Protein AF-A0A3Q9KRX3-F1 (afdb_monomer_lite)

Secondary structure (DSSP, 8-state):
-HHHHHHHHHHHHHHHTTSSS-GGGTT--THHHHHHHHHHHHHHHHHHHHHHHHHHHHHHHHHHHHH-

Structure (mmCIF, N/CA/C/O backbone):
data_AF-A0A3Q9KRX3-F1
#
_entry.id   AF-A0A3Q9KRX3-F1
#
loop_
_atom_site.group_PDB
_atom_site.id
_atom_site.type_symbol
_atom_site.label_atom_id
_atom_site.label_alt_id
_atom_site.label_comp_id
_atom_site.label_asym_id
_atom_site.label_entity_id
_atom_site.label_seq_id
_atom_site.pdbx_PDB_ins_code
_atom_site.Cartn_x
_atom_site.Cartn_y
_atom_site.Cartn_z
_atom_site.occupancy
_atom_site.B_iso_or_equiv
_atom_site.auth_seq_id
_atom_site.auth_comp_id
_atom_site.auth_asym_id
_atom_site.auth_atom_id
_atom_site.pdbx_PDB_model_num
ATOM 1 N N . MET A 1 1 ? 13.924 2.930 -8.010 1.00 75.25 1 MET A N 1
ATOM 2 C CA . MET A 1 1 ? 13.979 2.403 -6.624 1.00 75.25 1 MET A CA 1
ATOM 3 C C . MET A 1 1 ? 13.325 3.328 -5.604 1.00 75.25 1 MET A C 1
ATOM 5 O O . MET A 1 1 ? 12.552 2.829 -4.805 1.00 75.25 1 MET A O 1
ATOM 9 N N . ALA A 1 2 ? 13.562 4.648 -5.638 1.00 83.31 2 ALA A N 1
ATOM 10 C CA . ALA A 1 2 ? 12.915 5.584 -4.704 1.00 83.31 2 ALA A CA 1
ATOM 11 C C . ALA A 1 2 ? 11.374 5.532 -4.749 1.00 83.31 2 A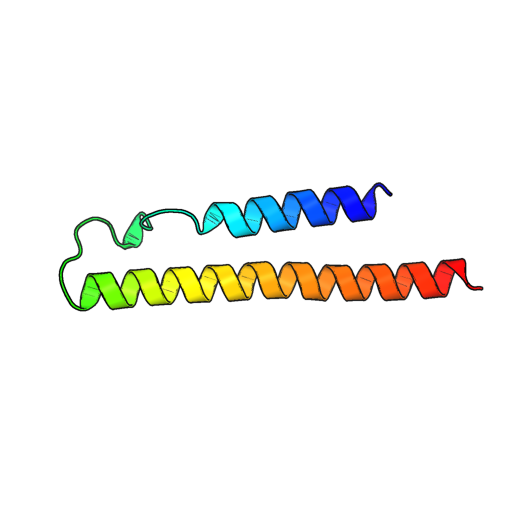LA A C 1
ATOM 13 O O . ALA A 1 2 ? 10.735 5.488 -3.706 1.00 83.31 2 ALA A O 1
ATOM 14 N N . VAL A 1 3 ? 10.792 5.451 -5.951 1.00 84.81 3 VAL A N 1
ATOM 15 C CA . VAL A 1 3 ? 9.338 5.319 -6.155 1.00 84.81 3 VAL A CA 1
ATOM 16 C C . VAL A 1 3 ? 8.759 4.064 -5.490 1.00 84.81 3 VAL A C 1
ATOM 18 O O . VAL A 1 3 ? 7.797 4.177 -4.742 1.00 84.81 3 VAL A O 1
ATOM 21 N N . GLN A 1 4 ? 9.413 2.905 -5.635 1.00 84.62 4 GLN A N 1
ATOM 22 C CA . GLN A 1 4 ? 8.975 1.658 -4.993 1.00 84.62 4 GLN A CA 1
ATOM 23 C C . GLN A 1 4 ? 8.976 1.776 -3.464 1.00 84.62 4 GLN A C 1
ATOM 25 O O . GLN A 1 4 ? 8.040 1.334 -2.811 1.00 84.62 4 GLN A O 1
ATOM 30 N N . ILE A 1 5 ? 10.007 2.402 -2.883 1.00 90.12 5 ILE A N 1
ATOM 31 C CA . ILE A 1 5 ? 10.089 2.604 -1.427 1.00 90.12 5 ILE A CA 1
ATOM 32 C C . ILE A 1 5 ? 8.953 3.509 -0.939 1.00 90.12 5 ILE A C 1
ATOM 34 O O . ILE A 1 5 ? 8.374 3.229 0.104 1.00 90.12 5 ILE A O 1
ATOM 38 N N . LEU A 1 6 ? 8.612 4.550 -1.703 1.00 89.44 6 LEU A N 1
ATOM 39 C CA . LEU A 1 6 ? 7.525 5.479 -1.389 1.00 89.44 6 LEU A CA 1
ATOM 40 C C . LEU A 1 6 ? 6.159 4.771 -1.392 1.00 89.44 6 LEU A C 1
ATOM 42 O O . LEU A 1 6 ? 5.355 4.961 -0.484 1.00 89.44 6 LEU A O 1
ATOM 46 N N . PHE A 1 7 ? 5.920 3.906 -2.378 1.00 87.81 7 PHE A N 1
ATOM 47 C CA . PHE A 1 7 ? 4.700 3.103 -2.445 1.00 87.81 7 PHE A CA 1
ATOM 48 C C . PHE A 1 7 ? 4.613 2.051 -1.340 1.00 87.81 7 PHE A C 1
ATOM 50 O O . PHE A 1 7 ? 3.548 1.871 -0.754 1.00 87.81 7 PHE A O 1
ATOM 57 N N . LEU A 1 8 ? 5.728 1.396 -1.009 1.00 87.50 8 LEU A N 1
ATOM 58 C CA . LEU A 1 8 ? 5.781 0.432 0.087 1.00 87.50 8 LEU A CA 1
ATOM 59 C C . LEU A 1 8 ? 5.491 1.093 1.437 1.00 87.50 8 LEU A C 1
ATOM 61 O O . LEU A 1 8 ? 4.667 0.584 2.195 1.00 87.50 8 LEU A O 1
ATOM 65 N N . THR A 1 9 ? 6.120 2.231 1.744 1.00 90.50 9 THR A N 1
ATOM 66 C CA . THR A 1 9 ? 5.857 2.940 3.005 1.00 90.50 9 THR A CA 1
ATOM 67 C C . THR A 1 9 ? 4.428 3.461 3.070 1.00 90.50 9 THR A C 1
ATOM 69 O O . THR A 1 9 ? 3.796 3.341 4.118 1.00 90.50 9 THR A O 1
ATOM 72 N N . TRP A 1 10 ? 3.889 3.976 1.964 1.00 88.00 10 TRP A N 1
ATOM 73 C CA . TRP A 1 10 ? 2.505 4.442 1.914 1.00 88.00 10 TRP A CA 1
ATOM 74 C C . TRP A 1 10 ? 1.493 3.299 2.075 1.00 88.00 10 TRP A C 1
ATOM 76 O O . TRP A 1 10 ? 0.552 3.428 2.855 1.00 88.00 10 TRP A O 1
ATOM 86 N N . GLY A 1 11 ? 1.714 2.159 1.414 1.00 86.69 11 GLY A N 1
ATOM 87 C CA . GLY A 1 11 ? 0.859 0.977 1.538 1.00 86.69 11 GLY A CA 1
ATOM 88 C C . GLY A 1 11 ? 0.874 0.381 2.946 1.00 86.69 11 GLY A C 1
ATOM 89 O O . GLY A 1 11 ? -0.184 0.078 3.490 1.00 86.69 11 GLY A O 1
ATOM 90 N N . ILE A 1 12 ? 2.052 0.279 3.574 1.00 86.44 12 ILE A N 1
ATOM 91 C CA . ILE A 1 12 ? 2.182 -0.191 4.962 1.00 86.44 12 ILE A CA 1
ATOM 92 C C . ILE A 1 12 ? 1.504 0.785 5.929 1.00 86.44 12 ILE A C 1
ATOM 94 O O . ILE A 1 12 ? 0.785 0.342 6.819 1.00 86.44 12 ILE A O 1
ATOM 98 N N . ALA A 1 13 ? 1.687 2.097 5.750 1.00 85.00 13 ALA A N 1
ATOM 99 C CA . ALA A 1 13 ? 1.022 3.104 6.575 1.00 85.00 13 ALA A CA 1
ATOM 100 C C . ALA A 1 13 ? -0.508 3.054 6.424 1.00 85.00 13 ALA A C 1
ATOM 102 O O . ALA A 1 13 ? -1.220 3.135 7.421 1.00 85.00 13 ALA A O 1
ATOM 103 N N . GLY A 1 14 ? -1.011 2.859 5.200 1.00 81.81 14 GLY A N 1
ATOM 104 C CA . GLY A 1 14 ? -2.441 2.690 4.929 1.00 81.81 14 GLY A CA 1
ATOM 105 C C . GLY A 1 14 ? -3.018 1.404 5.530 1.00 81.81 14 GLY A C 1
ATOM 106 O O . GLY A 1 14 ? -4.089 1.428 6.129 1.00 81.81 14 GLY A O 1
ATOM 107 N N . ALA A 1 15 ? -2.290 0.290 5.454 1.00 79.06 15 ALA A N 1
ATOM 108 C CA . ALA A 1 15 ? -2.700 -0.955 6.103 1.00 79.06 15 ALA A CA 1
ATOM 109 C C . ALA A 1 15 ? -2.675 -0.835 7.639 1.00 79.06 15 ALA A C 1
ATOM 111 O O . ALA A 1 15 ? -3.585 -1.304 8.316 1.00 79.06 15 ALA A O 1
ATOM 112 N N . ALA A 1 16 ? -1.663 -0.160 8.193 1.00 80.25 16 ALA A N 1
ATOM 113 C CA . ALA A 1 16 ? -1.538 0.070 9.630 1.00 80.25 16 ALA A CA 1
ATOM 114 C C . ALA A 1 16 ? -2.609 1.027 10.177 1.00 80.25 16 ALA A C 1
ATOM 116 O O . ALA A 1 16 ? -3.000 0.899 11.334 1.00 80.25 16 ALA A O 1
ATOM 117 N N . SER A 1 17 ? -3.134 1.954 9.366 1.00 71.31 17 SER A N 1
ATOM 118 C CA . SER A 1 17 ? -4.245 2.816 9.801 1.00 71.31 17 SER A CA 1
ATOM 119 C C . SER A 1 17 ? -5.559 2.068 10.054 1.00 71.31 17 SER A C 1
ATOM 121 O O . SER A 1 17 ? -6.430 2.609 10.725 1.00 71.31 17 SER A O 1
ATOM 123 N N . GLY A 1 18 ? -5.687 0.831 9.566 1.00 67.81 18 GLY A N 1
ATOM 124 C CA . GLY A 1 18 ? -6.832 -0.040 9.834 1.00 67.81 18 GLY A CA 1
ATOM 125 C C . GLY A 1 18 ? -6.637 -1.033 10.978 1.00 67.81 18 GLY A C 1
ATOM 126 O O . GLY A 1 18 ? -7.579 -1.726 11.348 1.00 67.81 18 GLY A O 1
ATOM 127 N N . SER A 1 19 ? -5.426 -1.158 11.533 1.00 61.12 19 SER A N 1
ATOM 128 C CA . SER A 1 19 ? -5.141 -2.192 12.531 1.00 61.12 19 SER A CA 1
ATOM 129 C C . SER A 1 19 ? -5.558 -1.745 13.934 1.00 61.12 19 SER A C 1
ATOM 131 O O . SER A 1 19 ? -4.850 -0.971 14.578 1.00 61.12 19 SER A O 1
ATOM 133 N N . GLY A 1 20 ? -6.685 -2.266 14.420 1.00 65.19 20 GLY A N 1
ATOM 134 C CA . GLY A 1 20 ? -7.186 -2.057 15.782 1.00 65.19 20 GLY A CA 1
ATOM 135 C C . GLY A 1 20 ? -8.679 -1.735 15.815 1.00 65.19 20 GLY A C 1
ATOM 136 O O . GLY A 1 20 ? -9.287 -1.481 14.782 1.00 65.19 20 GLY A O 1
ATOM 137 N N . THR A 1 21 ? -9.281 -1.739 17.009 1.00 65.69 21 THR A N 1
ATOM 138 C CA . THR A 1 21 ? -10.661 -1.263 17.173 1.00 65.69 21 THR A CA 1
ATOM 139 C C . THR A 1 21 ? -10.707 0.229 16.838 1.00 65.69 21 THR A C 1
ATOM 141 O O . THR A 1 21 ? -10.016 1.002 17.512 1.00 65.69 21 THR A O 1
ATOM 144 N N . PRO A 1 22 ? -11.501 0.652 15.839 1.00 69.56 22 PRO A N 1
ATOM 145 C CA . PRO A 1 22 ? -11.582 2.053 15.456 1.00 69.56 22 PRO A CA 1
ATOM 146 C C . PRO A 1 22 ? -12.045 2.898 16.639 1.00 69.56 22 PRO A C 1
ATOM 148 O O . PRO A 1 22 ? -12.938 2.495 17.386 1.00 69.56 22 PRO A O 1
ATOM 151 N N . GLU A 1 23 ? -11.481 4.095 16.794 1.00 72.50 23 GLU A N 1
ATOM 152 C CA . GLU A 1 23 ? -11.873 5.040 17.852 1.00 72.50 23 GLU A CA 1
ATOM 153 C C . GLU A 1 23 ? -13.382 5.339 17.806 1.00 72.50 23 GLU A C 1
ATOM 155 O O . GLU A 1 23 ? -14.023 5.473 18.844 1.00 72.50 23 GLU A O 1
ATOM 160 N N . GLY A 1 24 ? -13.970 5.348 16.601 1.00 70.00 24 GLY A N 1
ATOM 161 C CA . GLY A 1 24 ? -15.409 5.514 16.380 1.00 70.00 24 GLY A CA 1
ATOM 162 C C . GLY A 1 24 ? -16.276 4.313 16.777 1.00 70.00 24 GLY A C 1
ATOM 163 O O . GLY A 1 24 ? -17.482 4.4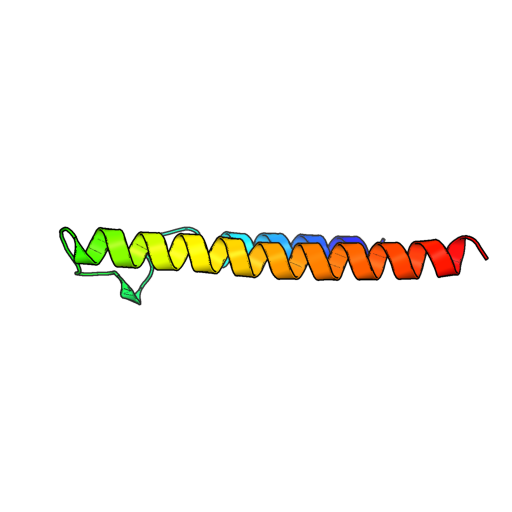79 16.934 1.00 70.00 24 GLY A O 1
ATOM 164 N N . CYS A 1 25 ? -15.686 3.130 16.973 1.00 76.94 25 CYS A N 1
ATOM 165 C CA . CYS A 1 25 ? -16.389 1.932 17.437 1.00 76.94 25 CYS A CA 1
ATOM 166 C C . CYS A 1 25 ? -16.210 1.684 18.948 1.00 76.94 25 CYS A C 1
ATOM 168 O O . CYS A 1 25 ? -16.811 0.754 19.494 1.00 76.94 25 CYS A O 1
ATOM 170 N N . GLN A 1 26 ? -15.389 2.481 19.649 1.00 77.31 26 GLN A N 1
ATOM 171 C CA . GLN A 1 26 ? -15.197 2.324 21.093 1.00 77.31 26 GLN A CA 1
ATOM 172 C C . GLN A 1 26 ? -16.495 2.618 21.855 1.00 77.31 26 GLN A C 1
ATOM 174 O O . GLN A 1 26 ? -17.041 3.716 21.794 1.00 77.31 26 GLN A O 1
ATOM 179 N N . GLY A 1 27 ? -16.969 1.628 22.615 1.00 80.44 27 GLY A N 1
ATOM 180 C CA . GLY A 1 27 ? -18.191 1.729 23.420 1.00 80.44 27 GLY A CA 1
ATOM 181 C C . GLY A 1 27 ? -19.449 1.164 22.753 1.00 80.44 27 GLY A C 1
ATOM 182 O O . GLY A 1 27 ? -20.471 1.049 23.429 1.00 80.44 27 GLY A O 1
ATOM 183 N N . LEU A 1 28 ? -19.381 0.756 21.481 1.00 83.69 28 LEU A N 1
ATOM 184 C CA . LEU A 1 28 ? -20.436 -0.034 20.837 1.00 83.69 28 LEU A CA 1
ATOM 185 C C . LEU A 1 28 ? -20.371 -1.497 21.305 1.00 83.69 28 LEU A C 1
ATOM 187 O O . LEU A 1 28 ? -19.311 -2.003 21.675 1.00 83.69 28 LEU A O 1
ATOM 191 N N . THR A 1 29 ? -21.512 -2.187 21.305 1.00 85.81 29 THR A N 1
ATOM 192 C CA . THR A 1 29 ? -21.620 -3.612 21.668 1.00 85.81 29 THR A CA 1
ATOM 193 C C . THR A 1 29 ? -22.652 -4.314 20.791 1.00 85.81 29 THR A C 1
ATOM 195 O O . THR A 1 29 ? -23.604 -3.690 20.334 1.00 85.81 29 THR A O 1
ATOM 198 N N . GLY A 1 30 ? -22.482 -5.624 20.586 1.00 86.75 30 GLY A N 1
ATOM 199 C CA . GLY A 1 30 ? -23.399 -6.429 19.773 1.00 86.75 30 GLY A CA 1
ATOM 200 C C . GLY A 1 30 ? -23.297 -6.116 18.277 1.00 86.75 30 GLY A C 1
ATOM 201 O O . GLY A 1 30 ? -22.210 -5.834 17.783 1.00 86.75 30 GLY A O 1
ATOM 202 N N . ASP A 1 31 ? -24.434 -6.151 17.580 1.00 88.38 31 ASP A N 1
ATOM 203 C CA . ASP A 1 31 ? -24.542 -5.980 16.119 1.00 88.38 31 ASP A CA 1
ATOM 204 C C . ASP A 1 31 ? -23.912 -4.669 15.613 1.00 88.38 31 ASP A C 1
ATOM 206 O O . ASP A 1 31 ? -23.267 -4.643 14.567 1.00 88.38 31 ASP A O 1
ATOM 210 N N . ASP A 1 32 ? -24.038 -3.583 16.384 1.00 83.62 32 ASP A N 1
ATOM 211 C CA . ASP A 1 32 ? -23.465 -2.280 16.028 1.00 83.62 32 ASP A CA 1
ATOM 212 C C . ASP A 1 32 ? -21.928 -2.289 16.059 1.00 83.62 32 ASP A C 1
ATOM 214 O O . ASP A 1 32 ? -21.280 -1.600 15.269 1.00 83.62 32 ASP A O 1
ATOM 218 N N . LEU A 1 33 ? -21.325 -3.079 16.957 1.00 85.38 33 LEU A N 1
ATOM 219 C CA . LEU A 1 33 ? -19.871 -3.244 17.015 1.00 85.38 33 LEU A CA 1
ATOM 220 C C . LEU A 1 33 ? -19.368 -4.059 15.819 1.00 85.38 33 LEU A C 1
ATOM 222 O O . LEU A 1 33 ? -18.345 -3.704 15.232 1.00 85.38 33 LEU A O 1
ATOM 226 N N . ASP A 1 34 ? -20.090 -5.116 15.446 1.00 85.31 34 ASP A N 1
ATOM 227 C CA . ASP A 1 34 ? -19.743 -5.954 14.297 1.00 85.31 34 ASP A CA 1
ATOM 228 C C . ASP A 1 34 ? -19.847 -5.161 12.990 1.00 85.31 34 ASP A C 1
ATOM 230 O O . ASP A 1 34 ? -18.894 -5.142 12.212 1.00 85.31 34 ASP A O 1
ATOM 234 N N . ALA A 1 35 ? -20.934 -4.410 12.791 1.00 85.56 35 ALA A N 1
ATOM 235 C CA . ALA A 1 35 ? -21.101 -3.555 11.616 1.00 85.56 35 ALA A CA 1
ATOM 236 C C . ALA A 1 35 ? -20.022 -2.458 11.520 1.00 85.56 35 ALA A C 1
ATOM 238 O O . ALA A 1 35 ? -19.557 -2.128 10.428 1.00 85.56 35 ALA A O 1
ATOM 239 N N . CYS A 1 36 ? -19.603 -1.893 12.656 1.00 85.12 36 CYS A N 1
ATOM 240 C CA . CYS A 1 36 ? -18.581 -0.849 12.699 1.00 85.12 36 CYS A CA 1
ATOM 241 C C . CYS A 1 36 ? -17.174 -1.394 12.387 1.00 85.12 36 CYS A C 1
ATOM 243 O O . CYS A 1 36 ? -16.426 -0.772 11.627 1.00 85.12 36 CYS A O 1
ATOM 245 N N . ASN A 1 37 ? -16.826 -2.573 12.915 1.00 83.81 37 ASN A N 1
ATOM 246 C CA . ASN A 1 37 ? -15.572 -3.246 12.565 1.00 83.81 37 ASN A CA 1
ATOM 247 C C . ASN A 1 37 ? -15.561 -3.677 11.092 1.00 83.81 37 ASN A C 1
ATOM 249 O O . ASN A 1 37 ? -14.576 -3.415 10.406 1.00 83.81 37 ASN A O 1
ATOM 253 N N . ASP A 1 38 ? -16.663 -4.240 10.584 1.00 85.38 38 ASP A N 1
ATOM 254 C CA . ASP A 1 38 ? -16.784 -4.655 9.180 1.00 85.38 38 ASP A CA 1
ATOM 255 C C . ASP A 1 38 ? -16.606 -3.464 8.224 1.00 85.38 38 ASP A C 1
ATOM 257 O O . ASP A 1 38 ? -15.806 -3.510 7.288 1.00 85.38 38 ASP A O 1
ATOM 261 N N . ALA A 1 39 ? -17.248 -2.329 8.519 1.00 83.94 39 ALA A N 1
ATOM 262 C CA . ALA A 1 39 ? -17.065 -1.100 7.750 1.00 83.94 39 ALA A CA 1
ATOM 263 C C . ALA A 1 39 ? -15.608 -0.597 7.767 1.00 83.94 39 ALA A C 1
ATOM 265 O O . ALA A 1 39 ? -15.111 -0.102 6.749 1.00 83.94 39 ALA A O 1
ATOM 266 N N . SER A 1 40 ? -14.910 -0.730 8.898 1.00 82.81 40 SER A N 1
ATOM 267 C CA . SER A 1 40 ? -13.501 -0.340 9.024 1.00 82.81 40 SER A CA 1
ATOM 268 C C . SER A 1 40 ? -12.559 -1.265 8.248 1.00 82.81 40 SER A C 1
ATOM 270 O O . SER A 1 40 ? -11.655 -0.788 7.552 1.00 82.81 40 SER A O 1
ATOM 272 N N . ASP A 1 41 ? -12.781 -2.577 8.314 1.00 82.69 41 ASP A N 1
ATOM 273 C CA . ASP A 1 41 ? -12.005 -3.565 7.558 1.00 82.69 41 ASP A CA 1
ATOM 274 C C . ASP A 1 41 ? -12.200 -3.390 6.045 1.00 82.69 41 ASP A C 1
ATOM 276 O O . ASP A 1 41 ? -11.231 -3.390 5.269 1.00 82.69 41 ASP A O 1
ATOM 280 N N . ILE A 1 42 ? -13.439 -3.141 5.609 1.00 83.69 42 ILE A N 1
ATOM 281 C CA . ILE A 1 42 ? -13.750 -2.809 4.214 1.00 83.69 42 ILE A CA 1
ATOM 282 C C . ILE A 1 42 ? -13.052 -1.503 3.808 1.00 83.69 42 ILE A C 1
ATOM 284 O O . ILE A 1 42 ? -12.413 -1.450 2.754 1.00 83.69 42 ILE A O 1
ATOM 288 N N . GLY A 1 43 ? -13.116 -0.462 4.644 1.00 79.81 43 GLY A N 1
ATOM 289 C CA . GLY A 1 43 ? -12.456 0.823 4.392 1.00 79.81 43 GLY A CA 1
ATOM 290 C C . GLY A 1 43 ? -10.939 0.696 4.235 1.00 79.81 43 GLY A C 1
ATOM 291 O O . GLY A 1 43 ? -10.356 1.264 3.308 1.00 79.81 43 GLY A O 1
ATOM 292 N N . THR A 1 44 ? -10.308 -0.119 5.079 1.00 84.12 44 THR A N 1
ATOM 293 C CA . THR A 1 44 ? -8.868 -0.414 5.021 1.00 84.12 44 THR A CA 1
ATOM 294 C C . THR A 1 44 ? -8.511 -1.170 3.748 1.00 84.12 44 THR A C 1
ATOM 296 O O . THR A 1 44 ? -7.566 -0.803 3.046 1.00 84.12 44 THR A O 1
ATOM 299 N N . THR A 1 45 ? -9.304 -2.183 3.396 1.00 85.56 45 THR A N 1
ATOM 300 C CA . THR A 1 45 ? -9.099 -2.977 2.178 1.00 85.56 45 THR A CA 1
ATOM 301 C C . THR A 1 45 ? -9.212 -2.113 0.922 1.00 85.56 45 THR A C 1
ATOM 303 O O . THR A 1 45 ? -8.375 -2.213 0.021 1.00 85.56 45 THR A O 1
ATOM 306 N N . ILE A 1 46 ? -10.201 -1.218 0.871 1.00 85.94 46 ILE A N 1
ATOM 307 C CA . ILE A 1 46 ? -10.372 -0.266 -0.235 1.00 85.94 46 ILE A CA 1
ATOM 308 C C . ILE A 1 46 ? -9.188 0.704 -0.291 1.00 85.94 46 ILE A C 1
ATOM 310 O O . ILE A 1 46 ? -8.618 0.909 -1.364 1.00 85.94 46 ILE A O 1
ATOM 314 N N . GLY A 1 47 ? -8.789 1.272 0.850 1.00 84.25 47 GLY A N 1
ATOM 315 C CA . GLY A 1 47 ? -7.663 2.201 0.932 1.00 84.25 47 GLY A CA 1
ATOM 316 C C . GLY A 1 47 ? -6.361 1.583 0.420 1.00 84.25 47 GLY A C 1
ATOM 317 O O . GLY A 1 47 ? -5.698 2.157 -0.447 1.00 84.25 47 GLY A O 1
ATOM 318 N N . VAL A 1 48 ? -6.032 0.374 0.882 1.00 86.75 48 VAL A N 1
ATOM 319 C CA . VAL A 1 48 ? -4.853 -0.376 0.420 1.00 86.75 48 VAL A CA 1
ATOM 320 C C . VAL A 1 48 ? -4.978 -0.737 -1.063 1.00 86.75 48 VAL A C 1
ATOM 322 O O . VAL A 1 48 ? -4.017 -0.567 -1.816 1.00 86.75 48 VAL A O 1
ATOM 325 N N . GLY A 1 49 ? -6.158 -1.172 -1.513 1.00 87.31 49 GLY A N 1
ATOM 326 C CA . GLY A 1 49 ? -6.418 -1.504 -2.915 1.00 87.31 49 GLY A CA 1
ATOM 327 C C . GLY A 1 49 ? -6.166 -0.332 -3.869 1.00 87.31 49 GLY A C 1
ATOM 328 O O . GLY A 1 49 ? -5.566 -0.520 -4.930 1.00 87.31 49 GLY A O 1
ATOM 329 N N . ILE A 1 50 ? -6.543 0.888 -3.474 1.00 90.00 50 ILE A N 1
ATOM 330 C CA . ILE A 1 50 ? -6.27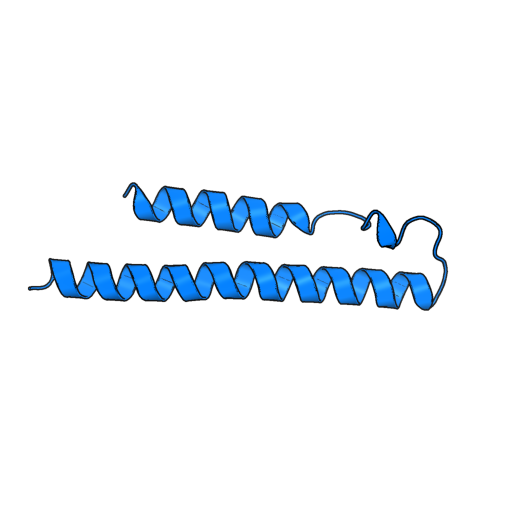6 2.110 -4.249 1.00 90.00 50 ILE A CA 1
ATOM 331 C C . ILE A 1 50 ? -4.771 2.379 -4.351 1.00 90.00 50 ILE A C 1
ATOM 333 O O . ILE A 1 50 ? -4.273 2.642 -5.449 1.00 90.00 50 ILE A O 1
ATOM 337 N N . VAL A 1 51 ? -4.036 2.289 -3.236 1.00 90.19 51 VAL A N 1
ATOM 338 C CA . VAL A 1 51 ? -2.578 2.505 -3.224 1.00 90.19 51 VAL A CA 1
ATOM 339 C C . VAL A 1 51 ? -1.878 1.507 -4.145 1.00 90.19 51 VAL A C 1
ATOM 341 O O . VAL A 1 51 ? -1.035 1.901 -4.953 1.00 90.19 51 VAL A O 1
ATOM 344 N N . VAL A 1 52 ? -2.269 0.231 -4.085 1.00 89.31 52 VAL A N 1
ATOM 345 C CA . VAL A 1 52 ? -1.724 -0.822 -4.954 1.00 89.31 52 VAL A CA 1
ATOM 346 C C . VAL A 1 52 ? -2.061 -0.563 -6.426 1.00 89.31 52 VAL A C 1
ATOM 348 O O . VAL A 1 52 ? -1.181 -0.670 -7.278 1.00 89.31 52 VAL A O 1
ATOM 351 N N . GLY A 1 53 ? -3.296 -0.171 -6.750 1.00 90.00 53 GLY A N 1
ATOM 352 C CA . GLY A 1 53 ? -3.680 0.163 -8.126 1.00 90.00 53 GLY A CA 1
ATOM 353 C C . GLY A 1 53 ? -2.889 1.347 -8.698 1.00 90.00 53 GLY A C 1
ATOM 354 O O . GLY A 1 53 ? -2.425 1.303 -9.844 1.00 90.00 53 GLY A O 1
ATOM 355 N N . PHE A 1 54 ? -2.672 2.386 -7.887 1.00 91.12 54 PHE A N 1
ATOM 356 C CA . PHE A 1 54 ? -1.848 3.533 -8.272 1.00 91.12 54 PHE A CA 1
ATOM 357 C C . PHE A 1 54 ? -0.379 3.131 -8.461 1.00 91.12 54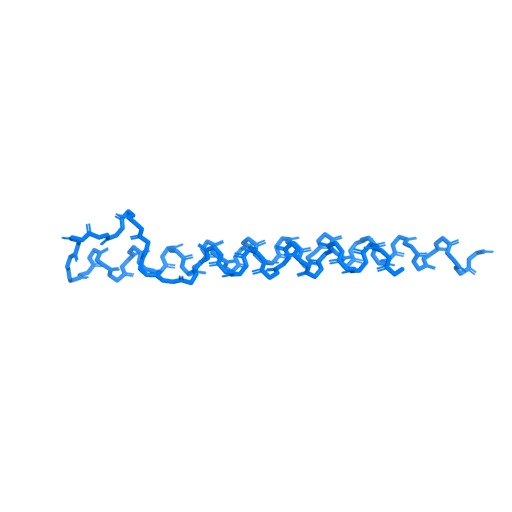 PHE A C 1
ATOM 359 O O . PHE A 1 54 ? 0.265 3.578 -9.411 1.00 91.12 54 PHE A O 1
ATOM 366 N N . TRP A 1 55 ? 0.128 2.226 -7.617 1.00 89.62 55 TRP A N 1
ATOM 367 C CA . TRP A 1 55 ? 1.480 1.689 -7.737 1.00 89.62 55 TRP A CA 1
ATOM 368 C C . TRP A 1 55 ? 1.681 0.927 -9.050 1.00 89.62 55 TRP A C 1
ATOM 370 O O . TRP A 1 55 ? 2.588 1.258 -9.809 1.00 89.62 55 TRP A O 1
ATOM 380 N N . VAL A 1 56 ? 0.784 -0.007 -9.383 1.00 91.25 56 VAL A N 1
ATOM 381 C CA . VAL A 1 56 ? 0.838 -0.765 -10.649 1.00 91.25 56 VAL A CA 1
ATOM 382 C C . VAL A 1 56 ? 0.813 0.169 -11.862 1.00 91.25 56 VAL A C 1
ATOM 384 O O . VAL A 1 56 ? 1.551 -0.041 -12.824 1.00 91.25 56 VAL A O 1
ATOM 387 N N . THR A 1 57 ? 0.004 1.228 -11.812 1.00 91.75 57 THR A N 1
ATOM 388 C CA . THR A 1 57 ? -0.067 2.231 -12.888 1.00 91.75 57 THR A CA 1
ATOM 389 C C . THR A 1 57 ? 1.257 2.989 -13.048 1.00 91.75 57 THR A C 1
ATOM 391 O O . THR A 1 57 ? 1.723 3.211 -14.173 1.00 91.75 57 THR A O 1
ATOM 394 N N . ALA A 1 58 ? 1.890 3.366 -11.934 1.00 88.88 58 ALA A N 1
ATOM 395 C CA . ALA A 1 58 ? 3.196 4.017 -11.937 1.00 88.88 58 ALA A CA 1
ATOM 396 C C . ALA A 1 58 ? 4.304 3.081 -12.452 1.00 88.88 58 ALA A C 1
ATOM 398 O O . ALA A 1 58 ? 5.102 3.501 -13.293 1.00 88.88 58 ALA A O 1
ATOM 399 N N . ASP A 1 59 ? 4.321 1.816 -12.016 1.00 86.38 59 ASP A N 1
ATOM 400 C CA . ASP A 1 59 ? 5.252 0.787 -12.499 1.00 86.38 59 ASP A CA 1
ATOM 401 C C . ASP A 1 59 ? 5.096 0.546 -14.002 1.00 86.38 59 ASP A C 1
ATOM 403 O O . ASP A 1 59 ? 6.090 0.500 -14.724 1.00 86.38 59 ASP A O 1
ATOM 407 N N . PHE A 1 60 ? 3.861 0.469 -14.501 1.00 89.69 60 PHE A N 1
ATOM 408 C CA . PHE A 1 60 ? 3.595 0.333 -15.931 1.00 89.69 60 PHE A CA 1
ATOM 409 C C . PHE A 1 60 ? 4.146 1.532 -16.712 1.00 89.69 60 PHE A C 1
ATOM 411 O O . PHE A 1 60 ? 4.868 1.359 -17.690 1.00 89.69 60 PHE A O 1
ATOM 418 N N . THR A 1 61 ? 3.886 2.754 -16.245 1.00 89.19 61 THR A N 1
ATOM 419 C CA . THR A 1 61 ? 4.386 3.980 -16.890 1.00 89.19 61 THR A CA 1
ATOM 420 C C . THR A 1 61 ? 5.917 4.022 -16.914 1.00 89.19 61 THR A C 1
ATOM 422 O O . THR A 1 61 ? 6.518 4.286 -17.957 1.00 89.19 61 THR A O 1
ATOM 425 N N . LEU A 1 62 ? 6.566 3.719 -15.787 1.00 86.56 62 LEU A N 1
ATOM 426 C CA . LEU A 1 62 ? 8.027 3.672 -15.686 1.00 86.56 62 LEU A CA 1
ATOM 427 C C . LEU A 1 62 ? 8.626 2.562 -16.547 1.00 86.56 62 LEU A C 1
ATOM 429 O O . LEU A 1 62 ? 9.623 2.804 -17.222 1.00 86.56 62 LEU A O 1
ATOM 433 N N . G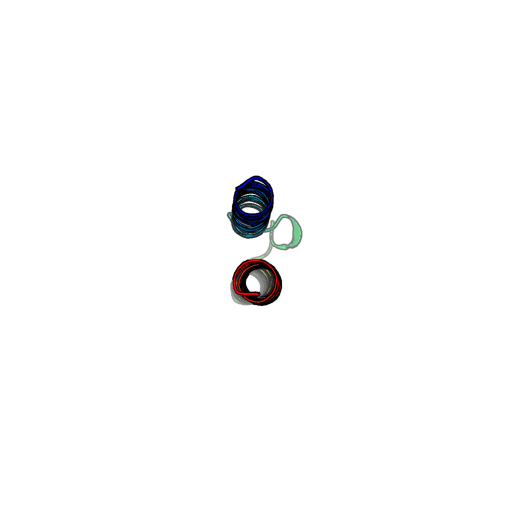LY A 1 63 ? 8.004 1.384 -16.562 1.00 83.44 63 GLY A N 1
ATOM 434 C CA . GLY A 1 63 ? 8.389 0.267 -17.415 1.00 83.44 63 GLY A CA 1
ATOM 435 C C . GLY A 1 63 ? 8.357 0.652 -18.890 1.00 83.44 63 GLY A C 1
ATOM 436 O O . GLY A 1 63 ? 9.350 0.467 -19.583 1.00 83.44 63 GLY A O 1
ATOM 437 N N . PHE A 1 64 ? 7.277 1.281 -19.360 1.00 86.06 64 PHE A N 1
ATOM 438 C CA . PHE A 1 64 ? 7.199 1.772 -20.740 1.00 86.06 64 PHE A CA 1
ATOM 439 C C . PHE A 1 64 ? 8.242 2.850 -21.046 1.00 86.06 64 PHE A C 1
ATOM 441 O O . PHE A 1 64 ? 8.841 2.820 -22.115 1.00 86.06 64 PHE A O 1
ATOM 448 N N . THR A 1 65 ? 8.500 3.767 -20.111 1.00 81.44 65 THR A N 1
ATOM 449 C CA . THR A 1 65 ? 9.484 4.845 -20.315 1.00 81.44 65 THR A CA 1
ATOM 450 C C . THR A 1 65 ? 10.925 4.326 -20.355 1.00 81.44 65 THR A C 1
ATOM 452 O O . THR A 1 65 ? 11.758 4.935 -21.009 1.00 81.44 65 THR A O 1
ATOM 455 N N . TYR A 1 66 ? 11.228 3.223 -19.663 1.00 74.44 66 TYR A N 1
ATOM 456 C CA . TYR A 1 66 ? 12.567 2.614 -19.633 1.00 74.44 66 TYR A CA 1
ATOM 457 C C . TYR A 1 66 ? 12.807 1.557 -20.721 1.00 74.44 66 TYR A C 1
ATOM 459 O O . TYR A 1 66 ? 13.955 1.187 -20.958 1.00 74.44 66 TYR A O 1
ATOM 467 N N . VAL A 1 67 ? 11.745 1.015 -21.323 1.00 62.56 67 VAL A N 1
ATOM 468 C CA . VAL A 1 67 ? 11.827 0.035 -22.423 1.00 62.56 67 VAL A CA 1
ATOM 469 C C . VAL A 1 67 ? 12.060 0.717 -23.780 1.00 62.56 67 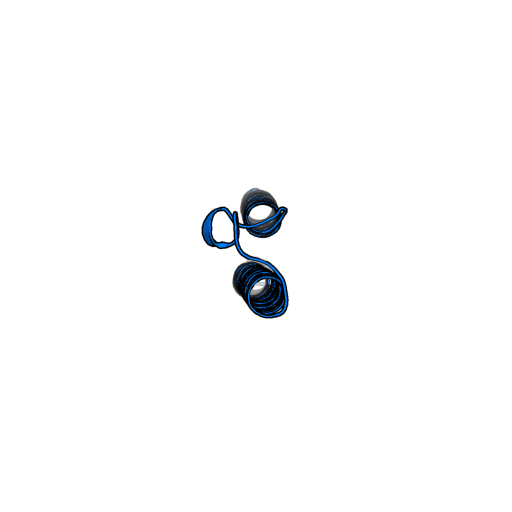VAL A C 1
ATOM 471 O O . VAL A 1 67 ? 12.528 0.064 -24.713 1.00 62.56 67 VAL A O 1
ATOM 474 N N . ILE A 1 68 ? 11.752 2.013 -23.883 1.00 55.25 68 ILE A N 1
ATOM 475 C CA . ILE A 1 68 ? 12.049 2.888 -25.030 1.00 55.25 68 ILE A CA 1
ATOM 476 C C . ILE A 1 68 ? 13.433 3.512 -24.840 1.00 55.25 68 ILE A C 1
ATOM 478 O O . ILE A 1 68 ? 14.183 3.568 -25.840 1.00 55.25 68 ILE A O 1
#

Foldseek 3Di:
DVLVVVLVVQLVVLLVVLPDQDPVLPPDDDPSNVVSNVVSVVVSVVSSVVSVVVSVVVVVVVVVVVVD

pLDDT: mean 82.52, std 7.97, range [55.25, 91.75]

Radius of gyration: 16.69 Å; chains: 1; bounding box: 38×12×48 Å

Sequence (68 aa):
MAVQILFLTWGIAGAASGSGTPEGCQGLTGDDLDACNDASDIGTTIGVGIVVGFWVTADFTLGFTYVI

Organism: Streptomyces griseoviridis (NCBI:txid45398)